Protein AF-A0A832INH3-F1 (afdb_monomer)

Foldseek 3Di:
DVVVLVVLVVLLVVCVVVCVVVQEPQEFDDPVLDDDPRVLTDHHHSWYQVNLVVVDPDDNVNSVVRSVVCSVPPDPVVVVVRNVSVVCCSVCVVPDDD

Radius of gyration: 13.66 Å; Cα contacts (8 Å, |Δi|>4): 85; chains: 1; bounding box: 30×34×30 Å

Nearest PDB structures (foldseek):
  8g1n-assembly1_A  TM=7.286E-01  e=9.541E-03  Campylobacter concisus 13826
  8e37-assembly3_C  TM=7.654E-01  e=2.640E-02  Campylobacter concisus 13826
  8g1n-assembly2_B  TM=7.036E-01  e=1.921E-02  Campylobacter concisus 13826

Sequence (98 aa):
MFAENSSRLHRIYAKLPLVFRGEWSVVGRSEYYPIGDSNLFGKFGLTGVVQLNRGHDLSHEEVEKLYIYYAKNQSLALDIEIVLKSFLQLIGGSSSTN

pLDDT: mean 80.28, std 14.74, range [33.34, 93.44]

Secondary structure (DSSP, 8-state):
-HHHHHHHHHHHHHHHHHHHTTSSEEE-B-TTS--SSGGGG-SBEEE-HHHHHTTS---HHHHHHHHHHHHHT--HHHHHHHHHHHHHHHHHTT----

Mean predicted aligned error: 7.42 Å

Solvent-accessible surface area (backbone atoms only — not comparable to full-atom values): 5871 Å² total; per-residue (Å²): 116,74,65,60,57,50,51,54,50,50,51,48,64,71,43,46,65,39,33,78,70,63,70,30,33,68,64,28,34,55,85,89,63,77,54,90,75,46,80,81,58,60,47,45,21,80,38,29,72,60,65,72,50,58,90,44,96,69,49,74,67,53,48,50,49,44,51,52,50,47,66,76,57,73,43,73,65,55,50,50,51,49,52,52,53,50,51,48,48,70,64,51,68,78,68,84,84,132

Structure (mmCIF, N/CA/C/O backbone):
data_AF-A0A832INH3-F1
#
_entry.id   AF-A0A832INH3-F1
#
loop_
_atom_site.group_PDB
_atom_site.id
_atom_site.type_symbol
_atom_site.label_atom_id
_atom_site.label_alt_id
_atom_site.label_comp_id
_atom_site.label_asym_id
_atom_site.label_entity_id
_atom_site.label_seq_id
_atom_site.pdbx_PDB_ins_code
_atom_site.Cartn_x
_atom_site.Cartn_y
_atom_site.Cartn_z
_atom_site.occupancy
_atom_site.B_iso_or_equiv
_atom_site.auth_seq_id
_atom_site.auth_comp_id
_atom_site.auth_asym_id
_atom_site.auth_atom_id
_atom_site.pdbx_PDB_model_num
ATOM 1 N N . MET A 1 1 ? -4.458 19.059 -14.072 1.00 42.66 1 MET A N 1
ATOM 2 C CA . MET A 1 1 ? -5.670 18.206 -14.057 1.00 42.66 1 MET A CA 1
ATOM 3 C C . MET A 1 1 ? -5.560 16.948 -14.925 1.00 42.66 1 MET A C 1
ATOM 5 O O . MET A 1 1 ? -5.550 15.879 -14.340 1.00 42.66 1 MET A O 1
ATOM 9 N N . PHE A 1 2 ? -5.387 16.988 -16.256 1.00 36.97 2 PHE A N 1
ATOM 10 C CA . PHE A 1 2 ? -5.214 15.738 -17.045 1.00 36.97 2 PHE A CA 1
ATOM 11 C C . PHE A 1 2 ? -3.862 15.028 -16.838 1.00 36.97 2 PHE A C 1
ATOM 13 O O . PHE A 1 2 ? -3.768 13.804 -16.941 1.00 36.97 2 PHE A O 1
ATOM 20 N N . ALA A 1 3 ? -2.814 15.788 -16.510 1.00 44.34 3 ALA A N 1
ATOM 21 C CA . ALA A 1 3 ? -1.470 15.250 -16.300 1.00 44.34 3 ALA A CA 1
ATOM 22 C C . ALA A 1 3 ? -1.349 14.381 -15.032 1.00 44.34 3 ALA A C 1
ATOM 24 O O . ALA A 1 3 ? -0.566 13.438 -15.010 1.00 44.34 3 ALA A O 1
ATOM 25 N N . GLU A 1 4 ? -2.142 14.661 -13.994 1.00 52.19 4 GLU A N 1
ATOM 26 C CA . GLU A 1 4 ? -2.023 14.012 -12.680 1.00 52.19 4 GLU A CA 1
ATOM 27 C C . GLU A 1 4 ? -2.707 12.638 -12.630 1.00 52.19 4 GLU A C 1
ATOM 29 O O . GLU A 1 4 ? -2.184 11.687 -12.050 1.00 52.19 4 GLU A O 1
ATOM 34 N N . ASN A 1 5 ? -3.838 12.483 -13.324 1.00 54.03 5 ASN A N 1
ATOM 35 C CA . ASN A 1 5 ? -4.470 11.171 -13.455 1.00 54.03 5 ASN A CA 1
ATOM 36 C C . ASN A 1 5 ? -3.675 10.261 -14.408 1.00 54.03 5 ASN A C 1
ATOM 38 O O . ASN A 1 5 ? -3.454 9.083 -14.125 1.00 54.03 5 ASN A O 1
ATOM 42 N N . SER A 1 6 ? -3.157 10.837 -15.499 1.00 61.50 6 SER A N 1
ATOM 43 C CA . SER A 1 6 ? -2.279 10.131 -16.439 1.00 61.50 6 SER A CA 1
ATOM 44 C C . SER A 1 6 ? -0.995 9.654 -15.760 1.00 61.50 6 SER A C 1
ATOM 46 O O . SER A 1 6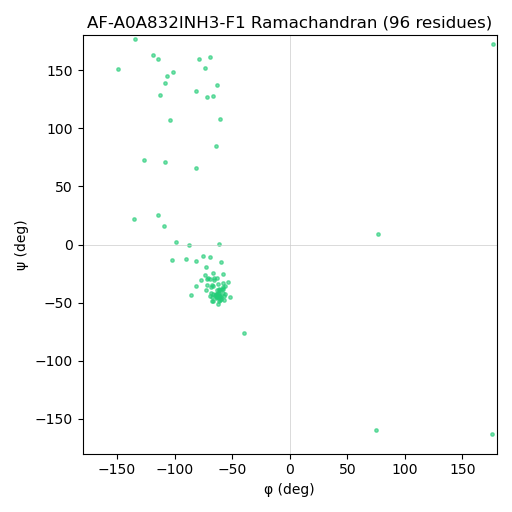 ? -0.564 8.532 -16.002 1.00 61.50 6 SER A O 1
ATOM 48 N N . SER A 1 7 ? -0.411 10.451 -14.857 1.00 68.31 7 SER A N 1
ATOM 49 C CA . SER A 1 7 ? 0.807 10.072 -14.133 1.00 68.31 7 SER A CA 1
ATOM 50 C C . SER A 1 7 ? 0.569 8.977 -13.086 1.00 68.31 7 SER A C 1
ATOM 52 O O . SER A 1 7 ? 1.420 8.096 -12.930 1.00 68.31 7 SER A O 1
ATOM 54 N N . ARG A 1 8 ? -0.592 8.951 -12.408 1.00 67.50 8 ARG A N 1
ATOM 55 C CA . ARG A 1 8 ? -0.966 7.840 -11.507 1.00 67.50 8 ARG A CA 1
ATOM 56 C C . ARG A 1 8 ? -1.219 6.545 -12.275 1.00 67.50 8 ARG A C 1
ATOM 58 O O . ARG A 1 8 ? -0.654 5.517 -11.904 1.00 67.50 8 ARG A O 1
ATOM 65 N N . LEU A 1 9 ? -2.010 6.593 -13.348 1.00 73.06 9 LEU A N 1
ATOM 66 C CA . LEU A 1 9 ? -2.295 5.418 -14.177 1.00 73.06 9 LEU A CA 1
ATOM 67 C C . LEU A 1 9 ? -1.027 4.890 -14.849 1.00 73.06 9 LEU A C 1
ATOM 69 O O 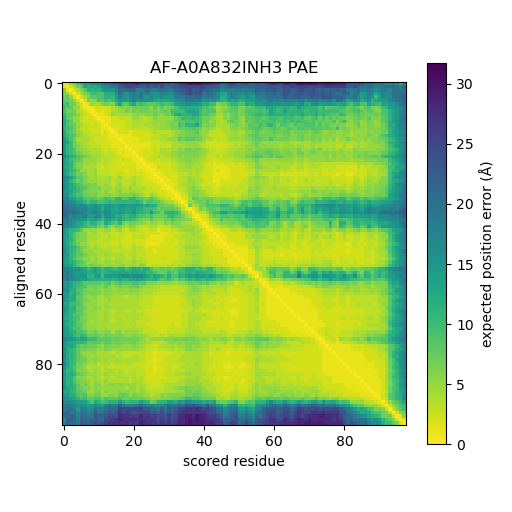. LEU A 1 9 ? -0.765 3.693 -14.787 1.00 73.06 9 LEU A O 1
ATOM 73 N N . HIS A 1 10 ? -0.194 5.771 -15.409 1.00 78.50 10 HIS A N 1
ATOM 74 C CA . HIS A 1 10 ? 1.088 5.392 -16.000 1.00 78.50 10 HIS A CA 1
ATOM 75 C C . HIS A 1 10 ? 1.981 4.657 -14.995 1.00 78.50 10 HIS A C 1
ATOM 77 O O . HIS A 1 10 ? 2.546 3.617 -15.323 1.00 78.50 10 HIS A O 1
ATOM 83 N N . ARG A 1 11 ? 2.045 5.127 -13.742 1.00 76.50 11 ARG A N 1
ATOM 84 C CA . ARG A 1 11 ? 2.770 4.435 -12.666 1.00 76.50 11 ARG A CA 1
ATOM 85 C C . ARG A 1 11 ? 2.214 3.051 -12.365 1.00 76.50 11 ARG A C 1
ATOM 87 O O . ARG A 1 11 ? 2.997 2.125 -12.172 1.00 76.50 11 ARG A O 1
ATOM 94 N N . ILE A 1 12 ? 0.891 2.914 -12.299 1.00 78.88 12 ILE A N 1
ATOM 95 C CA . ILE A 1 12 ? 0.246 1.620 -12.057 1.00 78.88 12 ILE A CA 1
ATOM 96 C C . ILE A 1 12 ? 0.593 0.662 -13.202 1.00 78.88 12 ILE A C 1
ATOM 98 O O . ILE A 1 12 ? 1.125 -0.415 -12.945 1.00 78.88 12 ILE A O 1
ATOM 102 N N . TYR A 1 13 ? 0.398 1.077 -14.456 1.00 82.50 13 TYR A N 1
ATOM 103 C CA . TYR A 1 13 ? 0.703 0.251 -15.626 1.00 82.50 13 TYR A CA 1
ATOM 104 C C . TYR A 1 13 ? 2.183 -0.123 -15.729 1.00 82.50 13 TYR A C 1
ATOM 106 O O . TYR A 1 13 ? 2.496 -1.283 -15.987 1.00 82.50 13 TYR A O 1
ATOM 114 N N . ALA A 1 14 ? 3.095 0.813 -15.461 1.00 85.88 14 ALA A N 1
ATOM 115 C CA . ALA A 1 14 ? 4.533 0.551 -15.481 1.00 85.88 14 ALA A CA 1
ATOM 116 C C . ALA A 1 14 ? 4.967 -0.479 -14.422 1.00 85.88 14 ALA A C 1
ATOM 118 O O . ALA A 1 14 ? 5.949 -1.192 -14.619 1.00 85.88 14 ALA A O 1
ATOM 119 N N . LYS A 1 15 ? 4.239 -0.571 -13.302 1.00 87.06 15 LYS A N 1
ATOM 120 C CA . LYS A 1 15 ? 4.600 -1.419 -12.157 1.00 87.06 15 LYS A CA 1
ATOM 121 C C . LYS A 1 15 ? 3.814 -2.720 -12.063 1.00 87.06 15 LYS A C 1
ATOM 123 O O . LYS A 1 15 ? 4.242 -3.619 -11.346 1.00 87.06 15 LYS A O 1
ATOM 128 N N . LEU A 1 16 ? 2.724 -2.871 -12.813 1.00 87.75 16 LEU A N 1
ATOM 129 C CA . LEU A 1 16 ? 1.979 -4.130 -12.899 1.00 87.75 16 LEU A CA 1
ATOM 130 C C . LEU A 1 16 ? 2.874 -5.336 -13.246 1.00 87.75 16 LEU A C 1
ATOM 132 O O . LEU A 1 16 ? 2.782 -6.339 -12.538 1.00 87.75 16 LEU A O 1
ATOM 136 N N . PRO A 1 17 ? 3.798 -5.267 -14.230 1.00 90.19 17 PRO A N 1
ATOM 137 C CA . PRO A 1 17 ? 4.712 -6.378 -14.503 1.00 90.19 17 PRO A CA 1
ATOM 138 C C . PRO A 1 17 ? 5.570 -6.778 -13.293 1.00 90.19 17 PRO A C 1
ATOM 140 O O . PRO A 1 17 ? 5.854 -7.958 -13.111 1.00 90.19 17 PRO A O 1
ATOM 143 N N . LEU A 1 18 ? 5.951 -5.818 -12.443 1.00 89.19 18 LEU A N 1
ATOM 144 C CA . LEU A 1 18 ? 6.743 -6.073 -11.234 1.00 89.19 18 LEU A CA 1
ATOM 145 C C . LEU A 1 18 ? 5.925 -6.782 -10.148 1.00 89.19 18 LEU A C 1
ATOM 147 O O . LEU A 1 18 ? 6.475 -7.565 -9.375 1.00 89.19 18 LEU A O 1
ATOM 151 N N . VAL A 1 19 ? 4.608 -6.551 -10.112 1.00 89.94 19 VAL A N 1
ATOM 152 C CA . VAL A 1 19 ? 3.690 -7.302 -9.246 1.00 89.94 19 VAL A CA 1
ATOM 153 C C . VAL A 1 19 ? 3.597 -8.755 -9.704 1.00 89.94 19 VAL A C 1
ATOM 155 O O . VAL A 1 19 ? 3.738 -9.659 -8.887 1.00 89.94 19 VAL A O 1
ATOM 158 N N . PHE A 1 20 ? 3.455 -9.000 -11.011 1.00 88.75 20 PHE A N 1
ATOM 159 C CA . PHE A 1 20 ? 3.421 -10.364 -11.555 1.00 88.75 20 PHE A CA 1
ATOM 160 C C . PHE A 1 20 ? 4.745 -11.121 -11.384 1.00 88.75 20 PHE A C 1
ATOM 162 O O . PHE A 1 20 ? 4.736 -12.338 -11.228 1.00 88.75 20 PHE A O 1
ATOM 169 N N . ARG A 1 21 ? 5.882 -10.413 -11.357 1.00 90.75 21 ARG A N 1
ATOM 170 C CA . ARG A 1 21 ? 7.197 -10.984 -11.008 1.00 90.75 21 ARG A CA 1
ATOM 171 C C . ARG A 1 21 ? 7.374 -11.246 -9.509 1.00 90.75 21 ARG A C 1
ATOM 173 O O . ARG A 1 21 ? 8.351 -11.872 -9.115 1.00 90.75 21 ARG A O 1
ATOM 180 N N . GLY A 1 22 ? 6.458 -10.763 -8.669 1.00 87.19 22 GLY A N 1
ATOM 181 C CA . GLY A 1 22 ? 6.528 -10.894 -7.216 1.00 87.19 22 GLY A CA 1
ATOM 182 C C . GLY A 1 22 ? 7.514 -9.938 -6.538 1.00 87.19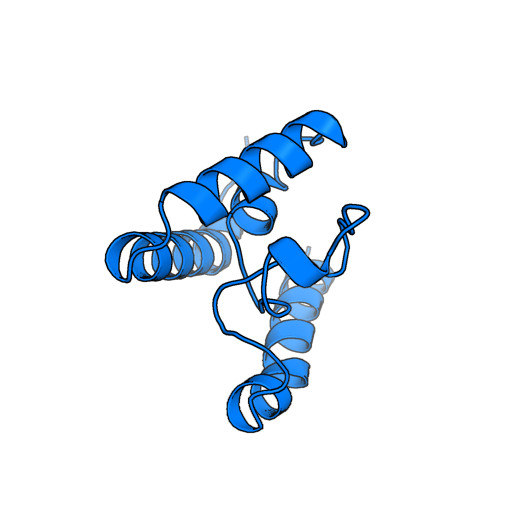 22 GLY A C 1
ATOM 183 O O . GLY A 1 22 ? 7.753 -10.077 -5.339 1.00 87.19 22 GLY A O 1
ATOM 184 N N . GLU A 1 23 ? 8.075 -8.966 -7.257 1.00 89.75 23 GLU A N 1
ATOM 185 C CA . GLU A 1 23 ? 8.947 -7.922 -6.695 1.00 89.75 23 GLU A CA 1
ATOM 186 C C . GLU A 1 23 ? 8.126 -6.841 -5.971 1.00 89.75 23 GLU A C 1
ATOM 188 O O . GLU A 1 23 ? 8.572 -6.262 -4.981 1.00 89.75 23 GLU A O 1
ATOM 193 N N . TRP A 1 24 ? 6.900 -6.607 -6.447 1.00 92.12 24 TRP A N 1
ATOM 194 C CA . TRP A 1 24 ? 5.924 -5.676 -5.883 1.00 92.12 24 TRP A CA 1
ATOM 195 C C . TRP A 1 24 ? 4.650 -6.406 -5.450 1.00 92.12 24 TRP A C 1
ATOM 197 O O . TRP A 1 24 ? 4.381 -7.532 -5.862 1.00 92.12 24 TRP A O 1
ATOM 207 N N . SER A 1 25 ? 3.849 -5.744 -4.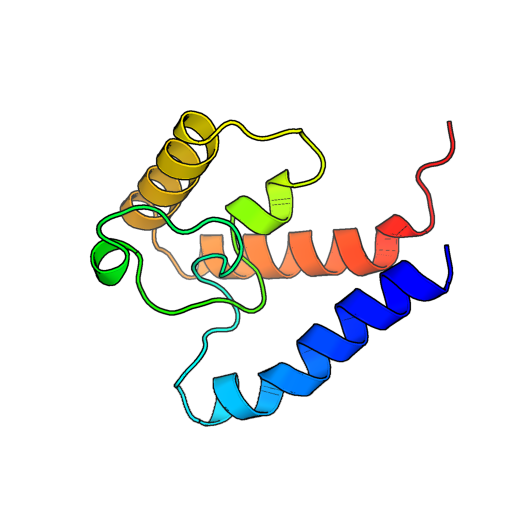622 1.00 90.50 25 SER A N 1
ATOM 208 C CA . SER A 1 25 ? 2.506 -6.175 -4.238 1.00 90.50 25 SER A CA 1
ATOM 209 C C . SER A 1 25 ? 1.456 -5.199 -4.771 1.00 90.50 25 SER A C 1
ATOM 211 O O . SER A 1 25 ? 1.751 -4.039 -5.068 1.00 90.50 25 SER A O 1
ATOM 213 N N . VAL A 1 26 ? 0.204 -5.645 -4.871 1.00 90.62 26 VAL A N 1
ATOM 214 C CA . VAL A 1 26 ? -0.928 -4.742 -5.128 1.00 90.62 26 VAL A CA 1
ATOM 215 C C . VAL A 1 26 ? -1.123 -3.812 -3.928 1.00 90.62 26 VAL A C 1
ATOM 217 O O . VAL A 1 26 ? -1.176 -2.595 -4.099 1.00 90.62 26 VAL A O 1
ATOM 220 N N . VAL A 1 27 ? -1.144 -4.384 -2.721 1.00 91.88 27 VAL A N 1
ATOM 221 C CA . VAL A 1 27 ? -1.240 -3.666 -1.444 1.00 91.88 27 VAL A CA 1
ATOM 222 C C . VAL A 1 27 ? 0.065 -3.831 -0.678 1.00 91.88 27 VAL A C 1
ATOM 224 O O . VAL A 1 27 ? 0.565 -4.945 -0.525 1.00 91.88 27 VAL A O 1
ATOM 227 N N . GLY A 1 28 ? 0.652 -2.728 -0.231 1.00 89.56 28 GLY A N 1
ATOM 228 C CA . GLY A 1 28 ? 1.914 -2.759 0.494 1.00 89.56 28 GLY A CA 1
ATOM 229 C C . GLY A 1 28 ? 2.441 -1.373 0.820 1.00 89.56 28 GLY A C 1
ATOM 230 O O . GLY A 1 28 ? 1.718 -0.372 0.773 1.00 89.56 28 GLY A O 1
ATOM 231 N N . ARG A 1 29 ? 3.731 -1.305 1.154 1.00 89.12 29 ARG A N 1
ATOM 232 C CA . ARG A 1 29 ? 4.335 -0.055 1.617 1.00 89.12 29 ARG A CA 1
ATOM 233 C C . ARG A 1 29 ? 4.544 0.953 0.484 1.00 89.12 29 ARG A C 1
ATOM 235 O O . ARG A 1 29 ? 4.731 0.578 -0.674 1.00 89.12 29 ARG A O 1
ATOM 242 N N . SER A 1 30 ? 4.524 2.242 0.805 1.00 87.81 30 SER A N 1
ATOM 243 C CA . SER A 1 30 ? 4.750 3.321 -0.159 1.00 87.81 30 SER A CA 1
ATOM 244 C C . SER A 1 30 ? 6.244 3.532 -0.407 1.00 87.81 30 SER A C 1
ATOM 246 O O . SER A 1 30 ? 7.016 3.708 0.528 1.00 87.81 30 SER A O 1
ATOM 248 N N . GLU A 1 31 ? 6.643 3.620 -1.676 1.00 84.62 31 GLU A N 1
ATOM 249 C CA . GLU A 1 31 ? 8.016 3.995 -2.068 1.00 84.62 31 GLU A CA 1
ATOM 250 C C . GLU A 1 31 ? 8.379 5.446 -1.712 1.00 84.62 31 GLU A C 1
ATOM 252 O O . GLU A 1 31 ? 9.545 5.768 -1.537 1.00 84.62 31 GLU A O 1
ATOM 257 N N . TYR A 1 32 ? 7.375 6.319 -1.593 1.00 81.44 32 TYR A N 1
ATOM 258 C CA . TYR A 1 32 ? 7.569 7.756 -1.357 1.00 81.44 32 TYR A CA 1
ATOM 259 C C . TYR A 1 32 ? 7.609 8.136 0.119 1.00 81.44 32 TYR A C 1
ATOM 261 O O . TYR A 1 32 ? 7.944 9.265 0.447 1.00 81.44 32 TYR A O 1
ATOM 269 N N . TYR A 1 33 ? 7.221 7.206 0.990 1.00 81.94 33 TYR A N 1
ATOM 270 C CA . TYR A 1 33 ? 7.276 7.418 2.428 1.00 81.94 33 TYR A CA 1
ATOM 271 C C . TYR A 1 33 ? 8.052 6.258 3.044 1.00 81.94 33 TYR A C 1
ATOM 273 O O . TYR A 1 33 ? 7.441 5.336 3.602 1.00 81.94 33 TYR A O 1
ATOM 281 N N . PRO A 1 34 ? 9.382 6.238 2.838 1.00 74.69 34 PRO A N 1
ATOM 282 C CA . PRO A 1 34 ? 10.234 5.260 3.477 1.00 74.69 34 PRO A CA 1
ATOM 283 C C . PRO A 1 34 ? 10.241 5.530 4.983 1.00 74.69 34 PRO A C 1
ATOM 285 O O . PRO A 1 34 ? 10.516 6.639 5.428 1.00 74.69 34 PRO A O 1
ATOM 288 N N . ILE A 1 35 ? 9.950 4.499 5.763 1.00 74.50 35 ILE A N 1
ATOM 289 C CA . ILE A 1 35 ? 10.280 4.457 7.188 1.00 74.50 35 ILE A CA 1
ATOM 290 C C . ILE A 1 35 ? 11.528 3.604 7.344 1.00 74.50 35 ILE A C 1
ATOM 292 O O . ILE A 1 35 ? 11.717 2.662 6.570 1.00 74.50 35 ILE A O 1
ATOM 296 N N . GLY A 1 36 ? 12.344 3.946 8.343 1.00 74.75 36 GLY A N 1
ATOM 297 C CA . GLY A 1 36 ? 13.687 3.406 8.560 1.00 74.75 36 GLY A CA 1
ATOM 298 C C . GLY A 1 36 ? 13.805 1.909 8.286 1.00 74.75 36 GLY A C 1
ATOM 299 O O . GLY A 1 36 ? 14.318 1.519 7.236 1.00 74.75 36 GLY A O 1
ATOM 300 N N . ASP A 1 37 ? 13.308 1.070 9.198 1.00 68.25 37 ASP A N 1
ATOM 301 C CA . ASP A 1 37 ? 13.429 -0.385 9.074 1.00 68.25 37 ASP A CA 1
ATOM 302 C C . ASP A 1 37 ? 12.365 -0.962 8.131 1.00 68.25 37 ASP A C 1
ATOM 304 O O . ASP A 1 37 ? 11.417 -1.657 8.501 1.00 68.25 37 ASP A O 1
ATOM 308 N N . SER A 1 38 ? 12.496 -0.586 6.861 1.00 66.38 38 SER A N 1
ATOM 309 C CA . SER A 1 38 ? 11.539 -0.887 5.806 1.00 66.38 38 SER A CA 1
ATOM 310 C C . SER A 1 38 ? 11.225 -2.388 5.714 1.00 66.38 38 SER A C 1
ATOM 312 O O . SER A 1 38 ? 10.085 -2.751 5.412 1.00 66.38 38 SER A O 1
ATOM 314 N N . ASN A 1 39 ? 12.186 -3.266 6.031 1.00 64.62 39 ASN A N 1
ATOM 315 C CA . ASN A 1 39 ? 12.033 -4.724 6.001 1.00 64.62 39 ASN A CA 1
ATOM 316 C C . ASN A 1 39 ? 10.902 -5.245 6.902 1.00 64.62 39 ASN A C 1
ATOM 318 O O . ASN A 1 39 ? 10.320 -6.281 6.586 1.00 64.62 39 ASN A O 1
ATOM 322 N N . LEU A 1 40 ? 10.532 -4.511 7.956 1.00 69.12 40 LEU A N 1
ATOM 323 C CA . LEU A 1 40 ? 9.439 -4.886 8.857 1.00 69.12 40 LEU A CA 1
ATOM 324 C C . LEU A 1 40 ? 8.045 -4.722 8.230 1.00 69.12 40 LEU A C 1
ATOM 326 O O . LEU A 1 40 ? 7.089 -5.338 8.690 1.00 69.12 40 LEU A O 1
ATOM 330 N N . PHE A 1 41 ? 7.917 -3.927 7.163 1.00 75.12 41 PHE A N 1
ATOM 331 C CA . PHE A 1 41 ? 6.624 -3.527 6.588 1.00 75.12 41 PHE A CA 1
ATOM 332 C C . PHE A 1 41 ? 6.324 -4.167 5.224 1.00 75.12 41 PHE A C 1
ATOM 334 O O . PHE A 1 41 ? 5.433 -3.723 4.499 1.00 75.12 41 PHE A O 1
ATOM 341 N N . GLY A 1 42 ? 7.062 -5.221 4.863 1.00 80.94 42 GLY A N 1
ATOM 342 C CA . GLY A 1 42 ? 6.814 -6.013 3.658 1.00 80.94 42 GLY A CA 1
ATOM 343 C C . GLY A 1 42 ? 7.248 -5.338 2.351 1.00 80.94 42 GLY A C 1
ATOM 344 O O . GLY A 1 42 ? 8.112 -4.463 2.327 1.00 80.94 42 GLY A O 1
ATOM 345 N N . LYS A 1 43 ? 6.680 -5.793 1.227 1.00 88.56 43 LYS A N 1
ATOM 346 C CA . LYS A 1 43 ? 7.038 -5.329 -0.126 1.00 88.56 43 LYS A CA 1
ATOM 347 C C . LYS A 1 43 ? 6.401 -3.979 -0.453 1.00 88.56 43 LYS A C 1
ATOM 349 O O . LYS A 1 43 ? 5.381 -3.596 0.122 1.00 88.56 43 LYS A O 1
ATOM 354 N N . PHE A 1 44 ? 6.976 -3.280 -1.431 1.00 90.50 44 PHE A N 1
ATOM 355 C CA . PHE A 1 44 ? 6.343 -2.091 -1.996 1.00 90.50 44 PHE A CA 1
ATO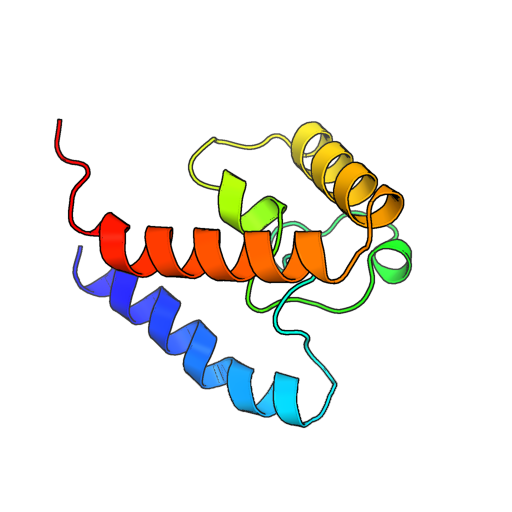M 356 C C . PHE A 1 44 ? 5.011 -2.435 -2.666 1.00 90.50 44 PHE A C 1
ATOM 358 O O . PHE A 1 44 ? 4.895 -3.446 -3.359 1.00 90.50 44 PHE A O 1
ATOM 365 N N . GLY A 1 45 ? 4.014 -1.583 -2.435 1.00 90.25 45 GLY A N 1
ATOM 366 C CA . GLY A 1 45 ? 2.659 -1.716 -2.954 1.00 90.25 45 GLY A CA 1
ATOM 367 C C . GLY A 1 45 ? 2.357 -0.722 -4.071 1.00 90.25 45 GLY A C 1
ATOM 368 O O . GLY A 1 45 ? 2.780 0.437 -4.008 1.00 90.25 45 GLY A O 1
ATOM 369 N N . LEU A 1 46 ? 1.561 -1.135 -5.063 1.00 90.00 46 LEU A N 1
ATOM 370 C CA . LEU A 1 46 ? 0.920 -0.194 -5.993 1.00 90.00 46 LEU A CA 1
ATOM 371 C C . LEU A 1 46 ? 0.027 0.798 -5.231 1.00 90.00 46 LEU A C 1
ATOM 373 O O . LEU A 1 46 ? 0.006 1.992 -5.542 1.00 90.00 46 LEU A O 1
ATOM 377 N N . THR A 1 47 ? -0.657 0.298 -4.202 1.00 90.94 47 THR A N 1
ATOM 378 C CA . T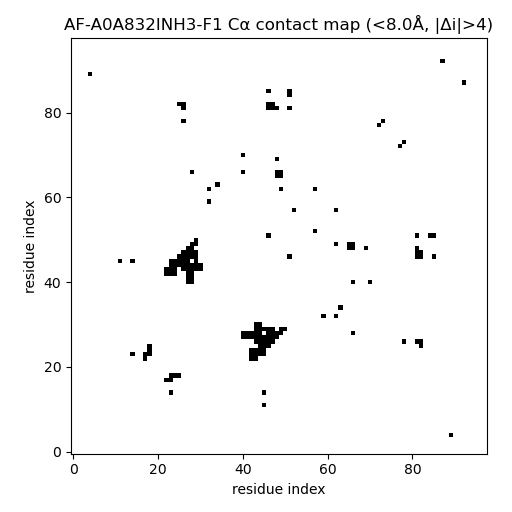HR A 1 47 ? -1.412 1.068 -3.215 1.00 90.94 47 THR A CA 1
ATOM 379 C C . THR A 1 47 ? -1.128 0.571 -1.791 1.00 90.94 47 THR A C 1
ATOM 381 O O . THR A 1 47 ? -0.368 -0.375 -1.593 1.00 90.94 47 THR A O 1
ATOM 384 N N . GLY A 1 48 ? -1.706 1.229 -0.791 1.00 90.69 48 GLY A N 1
ATOM 385 C CA . GLY A 1 48 ? -1.509 0.940 0.623 1.00 90.69 48 GLY A CA 1
ATOM 386 C C . GLY A 1 48 ? -2.249 1.934 1.511 1.00 90.69 48 GLY A C 1
ATOM 387 O O . GLY A 1 48 ? -2.782 2.942 1.040 1.00 90.69 48 GLY A O 1
ATOM 388 N N . VAL A 1 49 ? -2.252 1.663 2.817 1.00 90.56 49 VAL A N 1
ATOM 389 C CA . VAL A 1 49 ? -2.892 2.530 3.821 1.00 90.56 49 VAL A CA 1
ATOM 390 C C . VAL A 1 49 ? -2.369 3.966 3.781 1.00 90.56 49 VAL A C 1
ATOM 392 O O . VAL A 1 49 ? -3.144 4.903 3.928 1.00 90.56 49 VAL A O 1
ATOM 395 N N . VAL A 1 50 ? -1.078 4.162 3.508 1.00 89.81 50 VAL A N 1
ATOM 396 C CA . VAL A 1 50 ? -0.484 5.501 3.397 1.00 89.81 50 VAL A CA 1
ATOM 397 C C . VAL A 1 50 ? -0.999 6.211 2.148 1.00 89.81 50 VAL A C 1
ATOM 399 O O . VAL A 1 50 ? -1.391 7.370 2.209 1.00 89.8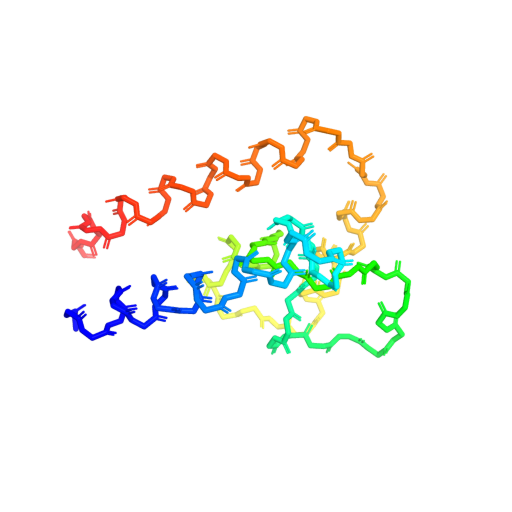1 50 VAL A O 1
ATOM 402 N N . GLN A 1 51 ? -1.064 5.512 1.013 1.00 88.88 51 GLN A N 1
ATOM 403 C CA . GLN A 1 51 ? -1.532 6.051 -0.263 1.00 88.88 51 GLN A CA 1
ATOM 404 C C . GLN A 1 51 ? -2.997 6.501 -0.206 1.00 88.88 51 GLN A C 1
ATOM 406 O O . GLN A 1 51 ? -3.325 7.498 -0.846 1.00 88.88 51 GLN A O 1
ATOM 411 N N . LEU A 1 52 ? -3.843 5.812 0.569 1.00 86.75 52 LEU A N 1
ATOM 412 C CA . LEU A 1 52 ? -5.238 6.209 0.797 1.00 86.75 52 LEU A CA 1
ATOM 413 C C . LEU A 1 52 ? -5.37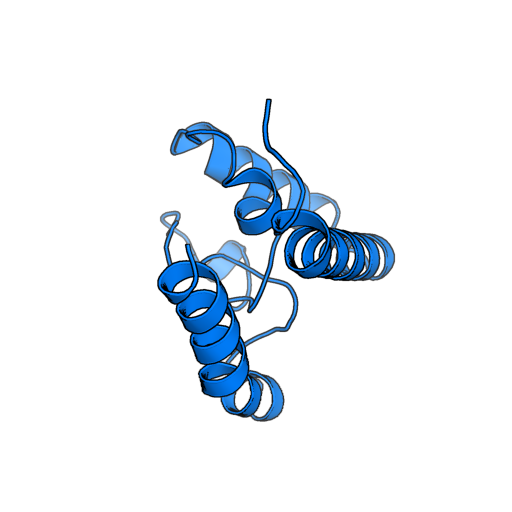7 7.520 1.571 1.00 86.75 52 LEU A C 1
ATOM 415 O O . LEU A 1 52 ? -6.349 8.242 1.359 1.00 86.75 52 LEU A O 1
ATOM 419 N N . ASN A 1 53 ? -4.422 7.812 2.455 1.00 84.62 53 ASN A N 1
ATOM 420 C CA . ASN A 1 53 ? -4.457 8.964 3.355 1.00 84.62 53 ASN A CA 1
ATOM 421 C C . ASN A 1 53 ? -3.625 10.156 2.844 1.00 84.62 53 ASN A C 1
ATOM 423 O O . ASN A 1 53 ? -3.583 11.191 3.497 1.00 84.62 53 ASN A O 1
ATOM 427 N N . ARG A 1 54 ? -3.016 10.057 1.652 1.00 71.88 54 ARG A N 1
ATOM 428 C CA . ARG A 1 54 ? -2.201 11.123 1.026 1.00 71.88 54 ARG A CA 1
ATOM 429 C C . ARG A 1 54 ? -2.923 12.445 0.764 1.00 71.88 54 ARG A C 1
ATOM 431 O O . ARG A 1 54 ? -2.259 13.420 0.444 1.00 71.88 54 ARG A O 1
ATOM 438 N N . GLY A 1 55 ? -4.254 12.470 0.822 1.00 66.12 55 GLY A N 1
ATOM 439 C CA . GLY A 1 55 ? -5.030 13.710 0.707 1.00 66.12 55 GLY A CA 1
ATOM 440 C C . GLY A 1 55 ? -4.867 14.647 1.909 1.00 66.12 55 GLY A C 1
ATOM 441 O O . GLY A 1 55 ? -5.291 15.794 1.842 1.00 66.12 55 GLY A O 1
ATOM 442 N N . HIS A 1 56 ? -4.248 14.165 2.987 1.00 63.91 56 HIS A N 1
ATOM 443 C CA . HIS A 1 56 ? -3.841 14.949 4.142 1.00 63.91 56 HIS A CA 1
ATOM 444 C C . HIS A 1 56 ? -2.311 15.072 4.108 1.00 63.91 56 HIS A C 1
ATOM 446 O O . HIS A 1 56 ? -1.636 14.101 3.764 1.00 63.91 56 HIS A O 1
ATOM 452 N N . ASP A 1 57 ? -1.754 16.244 4.422 1.00 76.75 57 ASP A N 1
ATOM 453 C CA . ASP A 1 57 ? -0.305 16.425 4.593 1.00 76.75 57 ASP A CA 1
ATOM 454 C C . ASP A 1 57 ? 0.175 15.587 5.789 1.00 76.75 57 ASP A C 1
ATOM 456 O O . ASP A 1 57 ? 0.236 16.063 6.920 1.00 76.75 57 ASP A O 1
ATOM 460 N N . LEU A 1 58 ? 0.451 14.304 5.542 1.00 83.38 58 LEU A N 1
ATOM 461 C CA . LEU A 1 58 ? 0.822 13.349 6.580 1.00 83.38 58 LEU A CA 1
ATOM 462 C C . LEU A 1 58 ? 2.232 13.641 7.092 1.00 83.38 58 LEU A C 1
ATOM 464 O O . LEU A 1 58 ? 3.200 13.652 6.322 1.00 83.38 58 LEU A O 1
ATOM 468 N N . SER A 1 59 ? 2.363 13.786 8.408 1.00 88.31 59 SER A N 1
ATOM 469 C CA . SER A 1 59 ? 3.662 13.821 9.072 1.00 88.31 59 SER A CA 1
ATOM 470 C C . SER A 1 59 ? 4.340 12.443 9.027 1.00 88.31 59 SER A C 1
ATOM 472 O O . SER A 1 59 ? 3.702 11.405 8.828 1.00 88.31 59 SER A O 1
ATOM 474 N N . HIS A 1 60 ? 5.658 12.404 9.250 1.00 86.25 60 HIS A N 1
ATOM 475 C CA . HIS A 1 60 ? 6.398 11.136 9.316 1.00 86.25 60 HIS A CA 1
ATOM 476 C C . HIS A 1 60 ? 5.844 10.193 10.399 1.00 86.25 60 HIS A C 1
ATOM 478 O O . HIS A 1 60 ? 5.735 8.989 10.174 1.00 86.25 60 HIS A O 1
ATOM 484 N N . GLU A 1 61 ? 5.438 10.741 11.543 1.00 88.12 61 GLU A N 1
ATOM 485 C CA . GLU A 1 61 ? 4.880 9.983 12.669 1.00 88.12 61 GLU A CA 1
ATOM 486 C C . GLU A 1 61 ? 3.501 9.401 12.335 1.00 88.12 61 GLU A C 1
ATOM 488 O O . GLU A 1 61 ? 3.162 8.293 12.752 1.00 88.12 61 GLU A O 1
ATOM 493 N N . GLU A 1 62 ? 2.682 10.131 11.577 1.00 89.62 62 GLU A N 1
ATOM 494 C CA . GLU A 1 62 ? 1.379 9.643 11.116 1.00 89.62 62 GLU A CA 1
ATOM 495 C C . GLU A 1 62 ? 1.538 8.510 10.111 1.00 89.62 62 GLU A C 1
ATOM 497 O O . GLU A 1 62 ? 0.847 7.493 10.198 1.00 89.62 62 GLU A O 1
ATOM 502 N N . VAL A 1 63 ? 2.495 8.648 9.196 1.00 89.44 63 VAL A N 1
ATOM 503 C CA . VAL A 1 63 ? 2.841 7.583 8.262 1.00 89.44 63 VAL A CA 1
ATOM 504 C C . VAL A 1 63 ? 3.297 6.327 9.006 1.00 89.44 63 VAL A C 1
ATOM 506 O O . VAL A 1 63 ? 2.817 5.232 8.708 1.00 89.44 63 VAL A O 1
ATOM 509 N N . GLU A 1 64 ? 4.176 6.465 9.997 1.00 89.50 64 GLU A N 1
ATOM 510 C CA . GLU A 1 64 ? 4.630 5.342 10.816 1.00 89.50 64 GLU A CA 1
ATOM 511 C C . GLU A 1 64 ? 3.465 4.658 11.543 1.00 89.50 64 GLU A C 1
ATOM 513 O O . GLU A 1 64 ? 3.327 3.434 11.482 1.00 89.50 64 GLU A O 1
ATOM 518 N N . LYS A 1 65 ? 2.557 5.433 12.148 1.00 90.38 65 LYS A N 1
ATOM 519 C CA . LYS A 1 65 ? 1.342 4.899 12.783 1.00 90.38 65 LYS A CA 1
ATOM 520 C C . LYS A 1 65 ? 0.474 4.115 11.803 1.00 90.38 65 LYS A C 1
ATOM 522 O O . LYS A 1 65 ? -0.019 3.046 12.163 1.00 90.38 65 LYS A O 1
ATOM 527 N N . LEU A 1 66 ? 0.300 4.606 10.575 1.00 91.12 66 LEU A N 1
ATOM 528 C CA . LEU A 1 66 ? -0.458 3.903 9.534 1.00 91.12 66 LEU A CA 1
ATOM 529 C C . LEU A 1 66 ? 0.203 2.575 9.160 1.00 91.12 66 LEU A C 1
ATOM 531 O O . LEU A 1 66 ? -0.478 1.558 9.030 1.00 91.12 66 LEU A O 1
ATOM 535 N N . TYR A 1 67 ? 1.525 2.559 9.026 1.00 90.06 67 TYR A N 1
ATOM 536 C CA . TYR A 1 67 ? 2.258 1.335 8.736 1.00 90.06 67 TYR A CA 1
ATOM 537 C C . TYR A 1 67 ? 2.199 0.320 9.879 1.00 90.06 67 TYR A C 1
ATOM 539 O O . TYR A 1 67 ? 1.952 -0.859 9.623 1.00 90.06 67 TYR A O 1
ATOM 547 N N . ILE A 1 68 ? 2.338 0.762 11.132 1.00 90.19 68 ILE A N 1
ATOM 548 C CA . ILE A 1 68 ? 2.152 -0.090 12.315 1.00 90.19 68 ILE A CA 1
ATOM 549 C C . ILE A 1 68 ? 0.723 -0.638 12.354 1.00 90.19 68 ILE A C 1
ATOM 551 O O . ILE A 1 68 ? 0.523 -1.827 12.594 1.00 90.19 68 ILE A O 1
ATOM 555 N N . TYR A 1 69 ? -0.278 0.204 12.093 1.00 90.56 69 TYR A N 1
ATOM 556 C CA . TYR A 1 69 ? -1.674 -0.217 12.027 1.00 90.56 69 TYR A CA 1
ATOM 557 C C . TYR A 1 69 ? -1.879 -1.322 10.984 1.00 90.56 69 TYR A C 1
ATOM 559 O O . TYR A 1 69 ? -2.483 -2.347 11.299 1.00 90.56 69 TYR A O 1
ATOM 567 N N . TYR A 1 70 ? -1.342 -1.149 9.776 1.00 89.94 70 TYR A N 1
ATOM 568 C CA . TYR A 1 70 ? -1.445 -2.151 8.717 1.00 89.94 70 TYR A CA 1
ATOM 569 C C . TYR A 1 70 ? -0.734 -3.457 9.090 1.00 89.94 70 TYR A C 1
ATOM 571 O O . TYR A 1 70 ? -1.326 -4.525 8.969 1.00 89.94 70 TYR A O 1
ATOM 579 N N . ALA A 1 7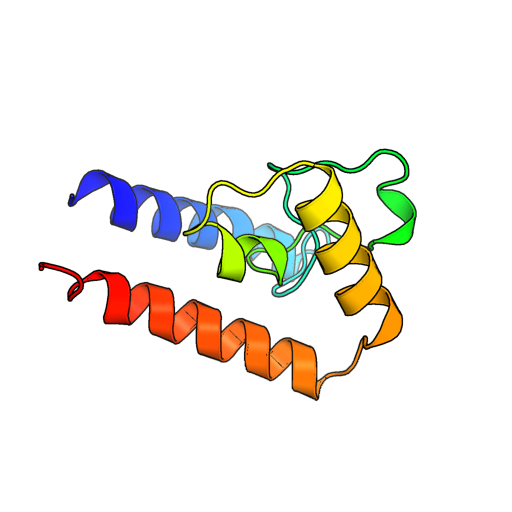1 ? 0.488 -3.375 9.626 1.00 88.50 71 ALA A N 1
ATOM 580 C CA . ALA A 1 71 ? 1.247 -4.547 10.060 1.00 88.50 71 ALA A CA 1
ATOM 581 C C . ALA A 1 71 ? 0.533 -5.331 11.177 1.00 88.50 71 ALA A C 1
ATOM 583 O O . ALA A 1 71 ? 0.526 -6.558 11.166 1.00 88.50 71 ALA A O 1
ATOM 584 N N . LYS A 1 72 ? -0.118 -4.639 12.123 1.00 90.00 72 LYS A N 1
ATOM 585 C CA . LYS A 1 72 ? -0.861 -5.278 13.223 1.00 90.00 72 LYS A CA 1
ATOM 586 C C . LYS A 1 72 ? -2.188 -5.904 12.795 1.00 90.00 72 LYS A C 1
ATOM 588 O O . LYS A 1 72 ? -2.653 -6.817 13.468 1.00 90.00 72 LYS A O 1
ATOM 593 N N . ASN A 1 73 ? -2.805 -5.407 11.724 1.00 89.56 73 ASN A N 1
ATOM 594 C CA . ASN A 1 73 ? -4.136 -5.827 11.271 1.00 89.56 73 ASN A CA 1
ATOM 595 C C . ASN A 1 73 ? -4.093 -6.525 9.905 1.00 89.56 73 ASN A C 1
ATOM 597 O O . ASN A 1 73 ? -5.083 -6.513 9.167 1.00 89.56 73 ASN A O 1
ATOM 601 N N . GLN A 1 74 ? -2.947 -7.117 9.556 1.00 84.19 74 GLN A N 1
ATOM 602 C CA . GLN A 1 74 ? -2.735 -7.726 8.252 1.00 84.19 74 GLN A CA 1
ATOM 603 C C . GLN A 1 74 ? -3.749 -8.855 8.022 1.00 84.19 74 GLN A C 1
ATOM 605 O O . GLN A 1 74 ? -3.694 -9.919 8.638 1.00 84.19 74 GLN A O 1
ATOM 610 N N . SER A 1 75 ? -4.708 -8.600 7.137 1.00 91.38 75 SER A N 1
ATOM 611 C CA . SER A 1 75 ? -5.780 -9.525 6.791 1.00 91.38 75 SER A CA 1
ATOM 612 C C . SER A 1 75 ? -6.191 -9.320 5.339 1.00 91.38 75 SER A C 1
ATOM 614 O O . SER A 1 75 ? -6.120 -8.210 4.811 1.00 91.38 75 SER A O 1
ATOM 616 N N . LEU A 1 76 ? -6.682 -10.386 4.701 1.00 89.69 76 LEU A N 1
ATOM 617 C CA . LEU A 1 76 ? -7.180 -10.322 3.324 1.00 89.69 76 LEU A CA 1
ATOM 618 C C . LEU A 1 76 ? -8.316 -9.293 3.178 1.00 89.69 76 LEU A C 1
ATOM 620 O O . LEU A 1 76 ? -8.414 -8.607 2.166 1.00 89.69 76 LEU A O 1
ATOM 624 N N . ALA A 1 77 ? -9.168 -9.175 4.201 1.00 92.56 77 ALA A N 1
ATOM 625 C CA . ALA A 1 77 ? -10.271 -8.222 4.215 1.00 92.56 77 ALA A CA 1
ATOM 626 C C . ALA A 1 77 ? -9.771 -6.771 4.176 1.00 92.56 77 ALA A C 1
ATOM 628 O O . ALA A 1 77 ? -10.272 -5.981 3.378 1.00 92.56 77 ALA A O 1
ATOM 629 N N . LEU A 1 78 ? -8.750 -6.446 4.979 1.00 92.00 78 LEU A N 1
ATOM 630 C CA . LEU A 1 78 ? -8.121 -5.126 4.968 1.00 92.00 78 LEU A CA 1
ATOM 631 C C . LEU A 1 78 ? -7.490 -4.823 3.602 1.00 92.00 78 LEU A C 1
ATOM 633 O O . LEU A 1 78 ? -7.653 -3.722 3.082 1.00 92.00 78 LEU A O 1
ATOM 637 N N . ASP A 1 79 ? -6.822 -5.800 2.987 1.00 91.50 79 ASP A N 1
ATOM 638 C CA . ASP A 1 79 ? -6.241 -5.629 1.651 1.00 91.50 79 ASP A CA 1
ATOM 639 C C . ASP A 1 79 ? -7.317 -5.352 0.591 1.00 91.50 79 ASP A C 1
ATOM 641 O O . ASP A 1 79 ? -7.168 -4.432 -0.216 1.00 91.50 79 ASP A O 1
ATOM 645 N N . ILE A 1 80 ? -8.434 -6.087 0.616 1.00 92.44 80 ILE A N 1
ATOM 646 C CA . ILE A 1 80 ? -9.576 -5.846 -0.280 1.00 92.44 80 ILE A CA 1
ATOM 647 C C . ILE A 1 80 ? -10.160 -4.451 -0.043 1.00 92.44 80 ILE A C 1
ATOM 649 O O . ILE A 1 80 ? -10.400 -3.719 -1.004 1.00 92.44 80 ILE A O 1
ATOM 653 N N . GLU A 1 81 ? -10.353 -4.051 1.216 1.00 93.44 81 GLU A N 1
ATOM 654 C CA . GLU A 1 81 ? -10.839 -2.715 1.562 1.00 93.44 81 GLU A CA 1
ATOM 655 C C . GLU A 1 81 ? -9.921 -1.629 0.989 1.00 93.44 81 GLU A C 1
ATOM 657 O O . GLU A 1 81 ? -10.397 -0.662 0.384 1.00 93.44 81 GLU A O 1
ATOM 662 N N . ILE A 1 82 ? -8.604 -1.806 1.120 1.00 92.69 82 ILE A N 1
ATOM 663 C CA . ILE A 1 82 ? -7.625 -0.855 0.601 1.00 92.69 82 ILE A CA 1
ATOM 664 C C . ILE A 1 82 ? -7.708 -0.762 -0.921 1.00 92.69 82 ILE A C 1
ATOM 666 O O . ILE A 1 82 ? -7.715 0.347 -1.463 1.00 92.69 82 ILE A O 1
ATOM 670 N N . VAL A 1 83 ? -7.799 -1.894 -1.623 1.00 91.81 83 VAL A N 1
ATOM 671 C CA . VAL A 1 83 ? -7.945 -1.924 -3.087 1.00 91.81 83 VAL A CA 1
ATOM 672 C C . VAL A 1 83 ? -9.228 -1.219 -3.520 1.00 91.81 83 VAL A C 1
ATOM 674 O O . VAL A 1 83 ? -9.175 -0.359 -4.399 1.00 91.81 83 VAL A O 1
ATOM 677 N N . LEU A 1 84 ? -10.361 -1.518 -2.880 1.00 91.12 84 LEU A N 1
ATOM 678 C CA . LEU A 1 84 ? -11.652 -0.907 -3.200 1.00 91.12 84 LEU A CA 1
ATOM 679 C C . LEU A 1 84 ? -11.631 0.606 -2.977 1.00 91.12 84 LEU A C 1
ATOM 681 O O . LEU A 1 84 ? -11.991 1.360 -3.878 1.00 91.12 84 LEU A O 1
ATOM 685 N N . LYS A 1 85 ? -11.145 1.074 -1.821 1.00 90.62 85 LYS A N 1
ATOM 686 C CA . LYS A 1 85 ? -10.999 2.512 -1.543 1.00 90.62 85 LYS A CA 1
ATOM 687 C C . LYS A 1 85 ? -10.065 3.189 -2.542 1.00 90.62 85 LYS A C 1
ATOM 689 O O . LYS A 1 85 ? -10.359 4.288 -3.003 1.00 90.62 85 LYS A O 1
ATOM 694 N N . SER A 1 86 ? -8.977 2.521 -2.924 1.00 89.25 86 SER A N 1
ATOM 695 C CA . SER A 1 86 ? -8.034 3.041 -3.920 1.00 89.25 86 SER A CA 1
ATOM 696 C C . SER A 1 86 ? -8.695 3.183 -5.287 1.00 89.25 86 SER A C 1
ATOM 698 O O . SER A 1 86 ? -8.521 4.197 -5.956 1.00 89.25 86 SER A O 1
ATOM 700 N N . PHE A 1 87 ? -9.489 2.191 -5.690 1.00 87.25 87 PHE A N 1
ATOM 701 C CA . PHE A 1 87 ? -10.241 2.211 -6.940 1.00 87.25 87 PHE A CA 1
ATOM 702 C C . PHE A 1 87 ? -11.311 3.310 -6.941 1.00 87.25 87 PHE A C 1
ATOM 704 O O . PHE A 1 87 ? -11.407 4.078 -7.897 1.00 87.25 87 PHE A O 1
ATOM 711 N N . LEU A 1 88 ? -12.049 3.460 -5.837 1.00 88.50 88 LEU A N 1
ATOM 712 C CA . LEU A 1 88 ? -13.026 4.535 -5.666 1.00 88.50 88 LEU A CA 1
ATOM 713 C C . LEU A 1 88 ? -12.373 5.921 -5.687 1.00 88.50 88 LEU A C 1
ATOM 715 O O . LEU A 1 88 ? -12.927 6.818 -6.305 1.00 88.50 88 LEU A O 1
ATOM 719 N N . GLN A 1 89 ? -11.192 6.111 -5.091 1.00 84.31 89 GLN A N 1
ATOM 720 C CA . GLN A 1 89 ? -10.453 7.378 -5.192 1.00 84.31 89 GLN A CA 1
ATOM 721 C C . GLN A 1 89 ? -9.963 7.660 -6.620 1.00 84.31 89 GLN A C 1
ATOM 723 O O . GLN A 1 89 ? -9.942 8.814 -7.040 1.00 84.31 89 GLN A O 1
ATOM 728 N N . LEU A 1 90 ? -9.575 6.628 -7.377 1.00 81.62 90 LEU A N 1
ATOM 729 C CA . LEU A 1 90 ? -9.160 6.783 -8.776 1.00 81.62 90 LEU A CA 1
ATOM 730 C C . LEU A 1 90 ? -10.328 7.189 -9.688 1.00 81.62 90 LEU A C 1
ATOM 732 O O . LEU A 1 90 ? -10.120 7.962 -10.619 1.00 81.62 90 LEU A O 1
ATOM 736 N N . ILE A 1 91 ? -11.542 6.700 -9.418 1.00 82.12 91 ILE A N 1
ATOM 737 C CA . ILE A 1 91 ? -12.744 7.032 -10.204 1.00 82.12 91 ILE A CA 1
ATOM 738 C C . ILE A 1 91 ? -13.408 8.325 -9.702 1.00 82.12 91 ILE A C 1
ATOM 740 O O . ILE A 1 91 ? -13.802 9.175 -10.495 1.00 82.12 91 ILE A O 1
ATOM 744 N N . GLY A 1 92 ? -13.517 8.488 -8.383 1.00 72.25 92 GLY A N 1
ATOM 745 C CA . GLY A 1 92 ? -14.168 9.613 -7.702 1.00 72.25 92 GLY A CA 1
ATOM 746 C C . GLY A 1 92 ? -13.301 10.867 -7.570 1.00 72.25 92 GLY A C 1
ATOM 747 O O . GLY A 1 92 ? -13.828 11.954 -7.351 1.00 72.25 92 GLY A O 1
ATOM 748 N N . GLY A 1 93 ? -11.986 10.766 -7.796 1.00 57.16 93 GLY A N 1
ATOM 749 C CA . GLY A 1 93 ? -11.077 11.913 -7.918 1.00 57.16 93 GLY A CA 1
ATOM 750 C C . GLY A 1 93 ? -11.399 12.860 -9.087 1.00 57.16 93 GLY A C 1
ATOM 751 O O . GLY A 1 93 ? -10.707 13.856 -9.269 1.00 57.16 93 GLY A O 1
ATOM 752 N N . SER A 1 94 ? -12.455 12.585 -9.863 1.00 52.28 94 SER A N 1
ATOM 753 C CA . SER A 1 94 ? -13.025 13.503 -10.854 1.00 52.28 94 SER A CA 1
ATOM 754 C C . SER A 1 94 ? -14.080 14.470 -10.280 1.00 52.28 94 SER A C 1
ATOM 756 O O . SER A 1 94 ? -14.618 15.262 -11.051 1.00 52.28 94 SER A O 1
ATOM 758 N N . SER A 1 95 ? -14.415 14.412 -8.978 1.00 48.34 95 SER A N 1
ATOM 759 C CA . SER A 1 95 ? -15.633 15.050 -8.428 1.00 48.34 95 SER A CA 1
ATOM 760 C C . SER A 1 95 ? -15.464 15.834 -7.116 1.00 48.34 95 SER A C 1
ATOM 762 O O . SER A 1 95 ? -16.454 16.043 -6.422 1.00 48.34 95 SER A O 1
ATOM 764 N N . SER A 1 96 ? -14.260 16.288 -6.753 1.00 42.09 96 SER A N 1
ATOM 765 C CA . SER A 1 96 ? -14.073 17.163 -5.580 1.00 42.09 96 SER A CA 1
ATOM 766 C C . SER A 1 96 ? -13.738 18.593 -6.008 1.00 42.09 96 SER A C 1
ATOM 768 O O . SER A 1 96 ? -12.608 19.053 -5.881 1.00 42.09 96 SER A O 1
ATOM 770 N N . THR A 1 97 ? -14.742 19.280 -6.552 1.00 39.16 97 THR A N 1
ATOM 771 C CA . THR A 1 97 ? -14.844 20.745 -6.548 1.00 39.16 97 THR A CA 1
ATOM 772 C C . THR A 1 97 ? -15.875 21.138 -5.500 1.00 39.16 97 THR A C 1
ATOM 774 O O . THR A 1 97 ? -17.071 20.932 -5.715 1.00 39.16 97 THR A O 1
ATOM 777 N N . ASN A 1 98 ? -15.405 21.686 -4.385 1.00 33.34 98 ASN A N 1
ATOM 778 C CA . ASN A 1 98 ? -16.034 22.812 -3.700 1.00 33.34 98 ASN A CA 1
ATOM 779 C C . ASN A 1 98 ? -14.963 23.529 -2.882 1.00 33.34 98 ASN A C 1
ATOM 781 O O . ASN A 1 98 ? -14.264 22.824 -2.121 1.00 33.34 98 ASN A O 1
#